Protein AF-A0A0M4G373-F1 (afdb_monomer_lite)

Radius of gyration: 15.93 Å; chains: 1; bounding box: 32×24×54 Å

Foldseek 3Di:
DDDDPPDPDPPPPPLPVVLCVVLVCAAQPPRDRADCDDDQRHWDWAFLQDVVNVGDPDSLRTHIHGNNLRVVCPNPHNVRSCVVVPDPPRPDDDPD

Sequence (96 aa):
MKRERNLIVEHHFNEWTELLKKHDNICFYCGVRMTKTPGIKQRTRDHMIPISKGGSDKIENIVPACRSCNSKKGKLTFDEFLEKIGKVKPIIKQYH

pLDDT: mean 82.09, std 21.07, range [34.66, 98.06]

Secondary structure (DSSP, 8-state):
---------TT-S-HHHHHHHHTTTB-TTT-PBPBSSSSTTBEEEEESS-GGGT--SSGGGEEEEEHHHHHHHTT--HHHHHHHTT-PPPSS----

Structure (mmCIF, N/CA/C/O backbone):
data_AF-A0A0M4G373-F1
#
_entry.id   AF-A0A0M4G373-F1
#
loop_
_atom_site.group_PDB
_atom_site.id
_atom_site.type_symbol
_atom_site.label_atom_id
_atom_site.label_alt_id
_atom_site.label_comp_id
_atom_site.label_asym_id
_atom_site.label_entity_id
_atom_site.label_seq_id
_atom_site.pdbx_PDB_ins_code
_atom_site.Cartn_x
_atom_site.Cartn_y
_atom_site.Cartn_z
_atom_site.occupancy
_atom_site.B_iso_or_equiv
_atom_site.auth_seq_id
_atom_site.auth_comp_id
_atom_site.auth_asym_id
_atom_site.auth_atom_id
_atom_site.pdbx_PDB_model_num
ATOM 1 N N . MET A 1 1 ? 15.621 -12.049 41.708 1.00 37.41 1 MET A N 1
ATOM 2 C CA .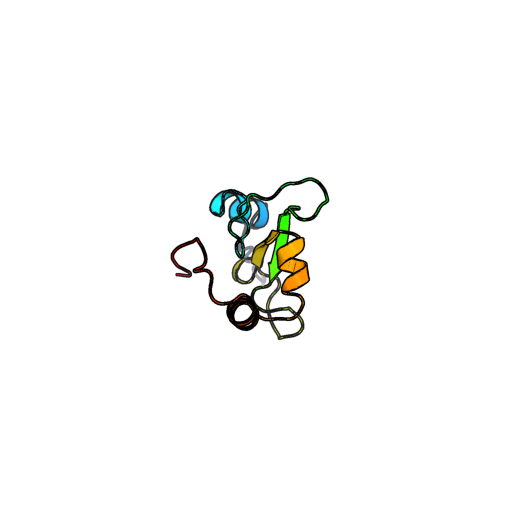 MET A 1 1 ? 14.402 -12.400 40.947 1.00 37.41 1 MET A CA 1
ATOM 3 C C . MET A 1 1 ? 14.573 -11.895 39.523 1.00 37.41 1 MET A C 1
ATOM 5 O O . MET A 1 1 ? 14.559 -10.690 39.301 1.00 37.41 1 MET A O 1
ATOM 9 N N . LYS A 1 2 ? 14.895 -12.800 38.595 1.00 34.66 2 LYS A N 1
ATOM 10 C CA . LYS A 1 2 ? 15.187 -12.481 37.192 1.00 34.66 2 LYS A CA 1
ATOM 11 C C . LYS A 1 2 ? 13.853 -12.242 36.475 1.00 34.66 2 LYS A C 1
ATOM 13 O O . LYS A 1 2 ? 13.033 -13.147 36.439 1.00 34.66 2 LYS A O 1
ATOM 18 N N . ARG A 1 3 ? 13.615 -11.036 35.948 1.00 40.47 3 ARG A N 1
ATOM 19 C CA . ARG A 1 3 ? 12.516 -10.800 34.997 1.00 40.47 3 ARG A CA 1
ATOM 20 C C . ARG A 1 3 ? 12.984 -11.304 33.636 1.00 40.47 3 ARG A C 1
ATOM 22 O O . ARG A 1 3 ? 13.880 -10.715 33.033 1.00 40.47 3 ARG A O 1
ATOM 29 N N . GLU A 1 4 ? 12.444 -12.442 33.224 1.00 40.16 4 GLU A N 1
ATOM 30 C CA . GLU A 1 4 ? 12.710 -13.073 31.934 1.00 40.16 4 GLU A CA 1
ATOM 31 C C . GLU A 1 4 ? 12.293 -12.142 30.791 1.00 40.16 4 GLU A C 1
ATOM 33 O O . GLU A 1 4 ? 11.131 -11.770 30.638 1.00 40.16 4 GLU A O 1
ATOM 38 N N . ARG A 1 5 ? 13.285 -11.745 29.988 1.00 46.78 5 ARG A N 1
ATOM 39 C CA . ARG A 1 5 ? 13.089 -11.166 28.660 1.00 46.78 5 ARG A CA 1
ATOM 40 C C . ARG A 1 5 ? 12.798 -12.322 27.708 1.00 46.78 5 ARG A C 1
ATOM 42 O O . ARG A 1 5 ? 13.729 -12.881 27.139 1.00 46.78 5 ARG A O 1
ATOM 49 N N . ASN A 1 6 ? 11.526 -12.679 27.547 1.00 38.34 6 ASN A N 1
ATOM 50 C CA . ASN A 1 6 ? 11.112 -13.542 26.443 1.00 38.34 6 ASN A CA 1
ATOM 51 C C . ASN A 1 6 ? 11.114 -12.721 25.150 1.00 38.34 6 ASN A C 1
ATOM 53 O O . ASN A 1 6 ? 10.157 -12.027 24.813 1.00 38.34 6 ASN A O 1
ATOM 57 N N . LEU A 1 7 ? 12.257 -12.782 24.470 1.00 45.09 7 LEU A N 1
ATOM 58 C CA . LEU A 1 7 ? 12.455 -12.397 23.081 1.00 45.09 7 LEU A CA 1
ATOM 59 C C . LEU A 1 7 ? 11.655 -13.366 22.197 1.00 45.09 7 LEU A C 1
ATOM 61 O O . LEU A 1 7 ? 12.130 -14.434 21.836 1.00 45.09 7 LEU A O 1
ATOM 65 N N . ILE A 1 8 ? 10.423 -12.992 21.879 1.00 46.62 8 ILE A N 1
ATOM 66 C CA . ILE A 1 8 ? 9.655 -13.514 20.744 1.00 46.62 8 ILE A CA 1
ATOM 67 C C . ILE A 1 8 ? 9.510 -12.262 19.865 1.00 46.62 8 ILE A C 1
ATOM 69 O O . ILE A 1 8 ? 8.946 -11.276 20.323 1.00 46.62 8 ILE A O 1
ATOM 73 N N . VAL A 1 9 ? 10.131 -12.099 18.698 1.00 44.44 9 VAL A N 1
ATOM 74 C CA . VAL A 1 9 ? 9.914 -12.832 17.449 1.00 44.44 9 VAL A CA 1
ATOM 75 C C . VAL A 1 9 ? 11.088 -12.485 16.512 1.00 44.44 9 VAL A C 1
ATOM 77 O O . VAL A 1 9 ? 11.200 -11.353 16.035 1.00 44.44 9 VAL A O 1
ATOM 80 N N . GLU A 1 10 ? 11.957 -13.446 16.210 1.00 40.16 10 GLU A N 1
ATOM 81 C CA . GLU A 1 10 ? 12.956 -13.346 15.136 1.00 40.16 10 GLU A CA 1
ATOM 82 C C . GLU A 1 10 ? 12.301 -13.546 13.753 1.00 40.16 10 GLU A C 1
ATOM 84 O O . GLU A 1 10 ? 12.576 -14.528 13.081 1.00 40.16 10 GLU A O 1
ATOM 89 N N . HIS A 1 11 ? 11.415 -12.651 13.295 1.00 47.47 11 HIS A N 1
ATOM 90 C CA . HIS A 1 11 ? 10.876 -12.723 11.916 1.00 47.47 11 HIS A CA 1
ATOM 91 C C . HIS A 1 11 ? 10.577 -11.365 11.241 1.00 47.47 11 HIS A C 1
ATOM 93 O O . HIS A 1 11 ? 9.947 -11.327 10.190 1.00 47.47 11 HIS A O 1
ATOM 99 N N . HIS A 1 12 ? 11.077 -10.235 11.751 1.00 56.09 12 HIS A N 1
ATOM 100 C CA . HIS A 1 12 ? 10.779 -8.904 11.180 1.00 56.09 12 HIS A CA 1
ATOM 101 C C . HIS A 1 12 ? 11.735 -8.408 10.075 1.00 56.09 12 HIS A C 1
ATOM 103 O O . HIS A 1 12 ? 11.720 -7.226 9.737 1.00 56.09 12 HIS A O 1
ATOM 109 N N . PHE A 1 13 ? 12.588 -9.252 9.478 1.00 57.94 13 PHE A N 1
ATOM 110 C CA . PHE A 1 13 ? 13.643 -8.714 8.605 1.00 57.94 13 PHE A CA 1
ATOM 111 C C . PHE A 1 13 ? 13.206 -8.383 7.164 1.00 57.94 13 PHE A C 1
ATOM 113 O O . PHE A 1 13 ? 13.941 -7.672 6.481 1.00 57.94 13 PHE A O 1
ATOM 120 N N . ASN A 1 14 ? 12.034 -8.820 6.662 1.00 78.50 14 ASN A N 1
ATOM 121 C CA . ASN A 1 14 ? 11.582 -8.357 5.333 1.00 78.50 14 ASN A CA 1
ATOM 122 C C . ASN A 1 14 ? 10.103 -8.593 4.949 1.00 78.50 14 ASN A C 1
ATOM 124 O O . ASN A 1 14 ? 9.810 -8.898 3.791 1.00 78.50 14 ASN A O 1
ATOM 128 N N . GLU A 1 15 ? 9.152 -8.404 5.867 1.00 90.12 15 GLU A N 1
ATOM 129 C CA . GLU A 1 15 ? 7.707 -8.622 5.621 1.00 90.12 15 GLU A CA 1
ATOM 130 C C . GLU A 1 15 ? 7.183 -7.928 4.350 1.00 90.12 15 GLU A C 1
ATOM 132 O O . GLU A 1 15 ? 6.411 -8.500 3.583 1.00 90.12 15 GLU A O 1
ATOM 137 N N . TRP A 1 16 ? 7.667 -6.717 4.060 1.00 91.62 16 TRP A N 1
ATOM 138 C CA . TRP A 1 16 ? 7.314 -5.990 2.839 1.00 91.62 16 TRP A CA 1
ATOM 139 C C . TRP A 1 16 ? 7.800 -6.679 1.556 1.00 91.62 16 TRP A C 1
ATOM 141 O O . TRP A 1 16 ? 7.091 -6.708 0.549 1.00 91.62 16 TRP A O 1
ATOM 151 N N . THR A 1 17 ? 9.015 -7.227 1.567 1.00 92.19 17 THR A N 1
ATOM 152 C CA . THR A 1 17 ? 9.569 -7.932 0.405 1.00 92.19 17 THR A CA 1
ATOM 153 C C . THR A 1 17 ? 8.813 -9.233 0.157 1.00 92.19 17 THR A C 1
ATOM 155 O O . THR A 1 17 ? 8.503 -9.533 -0.996 1.00 92.19 17 THR A O 1
ATOM 158 N N . GLU A 1 18 ? 8.462 -9.964 1.215 1.00 93.06 18 GLU A N 1
ATOM 159 C CA . GLU A 1 18 ? 7.651 -11.181 1.111 1.00 93.06 18 GLU A CA 1
ATOM 160 C C . GLU A 1 18 ? 6.226 -10.879 0.640 1.00 93.06 18 GLU A C 1
ATOM 162 O O . GLU A 1 18 ? 5.728 -11.550 -0.264 1.00 93.06 18 GLU A O 1
ATOM 167 N N . LEU A 1 19 ? 5.607 -9.801 1.131 1.00 92.56 19 LEU A N 1
ATOM 168 C CA . LEU A 1 19 ? 4.307 -9.343 0.638 1.00 92.56 19 LEU A CA 1
ATOM 169 C C . LEU A 1 19 ? 4.363 -9.010 -0.862 1.00 92.56 19 LEU A C 1
ATOM 171 O O . LEU A 1 19 ? 3.510 -9.440 -1.635 1.00 92.56 19 LEU A O 1
ATOM 175 N N . LEU A 1 20 ? 5.395 -8.296 -1.315 1.00 93.00 20 LEU A N 1
ATOM 176 C CA . LEU A 1 20 ? 5.569 -7.997 -2.739 1.00 93.00 20 LEU A CA 1
ATOM 177 C C . LEU A 1 20 ? 5.764 -9.249 -3.599 1.00 93.00 20 LEU A C 1
ATOM 179 O O . LEU A 1 20 ? 5.273 -9.269 -4.729 1.00 93.00 20 LEU A O 1
ATOM 183 N N . LYS A 1 21 ? 6.479 -10.264 -3.096 1.00 92.69 21 LYS A N 1
ATOM 184 C CA . LYS A 1 21 ? 6.638 -11.558 -3.778 1.00 92.69 21 LYS A CA 1
ATOM 185 C C . LYS A 1 21 ? 5.309 -12.308 -3.845 1.00 92.69 21 LYS A C 1
ATOM 187 O O . LYS A 1 21 ? 4.929 -12.722 -4.930 1.00 92.69 21 LYS A O 1
ATOM 192 N N . LYS A 1 22 ? 4.577 -12.401 -2.729 1.00 91.75 22 LYS A N 1
ATOM 193 C CA . LYS A 1 22 ? 3.253 -13.047 -2.650 1.00 91.75 22 LYS A CA 1
ATOM 194 C C . LYS A 1 22 ? 2.247 -12.435 -3.630 1.00 91.75 22 LYS A C 1
ATOM 196 O O . LYS A 1 22 ? 1.376 -13.131 -4.133 1.00 91.75 22 LYS A O 1
ATOM 201 N N . HIS A 1 23 ? 2.373 -11.138 -3.895 1.00 91.31 23 HIS A N 1
ATOM 202 C CA . HIS A 1 2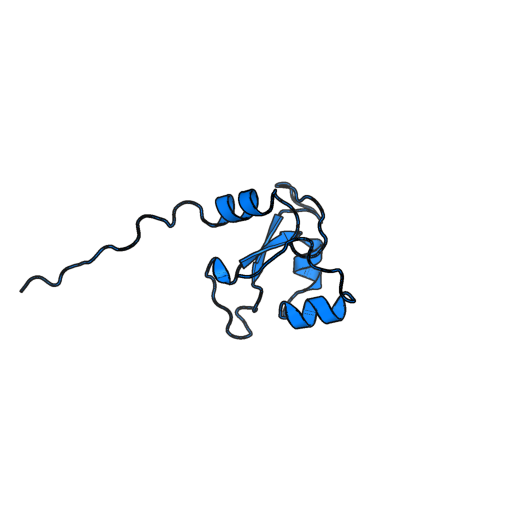3 ? 1.529 -10.407 -4.837 1.00 91.31 23 HIS A CA 1
ATOM 203 C C . HIS A 1 23 ? 2.143 -10.263 -6.242 1.00 91.31 23 HIS A C 1
ATOM 205 O O . HIS A 1 23 ? 1.631 -9.474 -7.029 1.00 91.31 23 HIS A O 1
ATOM 211 N N . ASP A 1 24 ? 3.254 -10.931 -6.574 1.00 94.50 24 ASP A N 1
ATOM 212 C CA . ASP A 1 24 ? 3.932 -10.839 -7.882 1.00 94.50 24 ASP A CA 1
ATOM 213 C C . ASP A 1 24 ? 4.274 -9.406 -8.344 1.00 94.50 24 ASP A C 1
ATOM 215 O O . ASP A 1 24 ? 4.380 -9.101 -9.537 1.00 94.50 24 ASP A O 1
ATOM 219 N N . ASN A 1 25 ? 4.488 -8.490 -7.392 1.00 94.44 25 ASN A N 1
ATOM 220 C CA . ASN A 1 25 ? 4.598 -7.044 -7.625 1.00 94.44 25 ASN A CA 1
ATOM 221 C C . ASN A 1 25 ? 3.404 -6.455 -8.405 1.00 94.44 25 ASN A C 1
ATOM 223 O O . ASN A 1 25 ? 3.552 -5.456 -9.111 1.00 94.44 25 ASN A O 1
ATOM 227 N N . ILE A 1 26 ? 2.222 -7.048 -8.283 1.00 95.06 26 ILE A N 1
ATOM 228 C CA . ILE A 1 26 ? 0.975 -6.573 -8.871 1.00 95.06 26 ILE A CA 1
ATOM 229 C C . ILE A 1 26 ? 0.272 -5.651 -7.873 1.00 95.06 26 ILE A C 1
ATOM 231 O O . ILE A 1 26 ? 0.195 -5.934 -6.678 1.00 95.06 26 ILE A O 1
ATOM 235 N N . CYS A 1 27 ? -0.222 -4.515 -8.364 1.00 95.19 27 CYS A N 1
ATOM 236 C CA . CYS A 1 27 ? -1.022 -3.594 -7.570 1.00 95.19 27 CYS A CA 1
ATOM 237 C C . CYS A 1 27 ? -2.313 -4.278 -7.119 1.00 95.19 27 CYS A C 1
ATOM 239 O O . CYS A 1 27 ? -3.100 -4.730 -7.953 1.0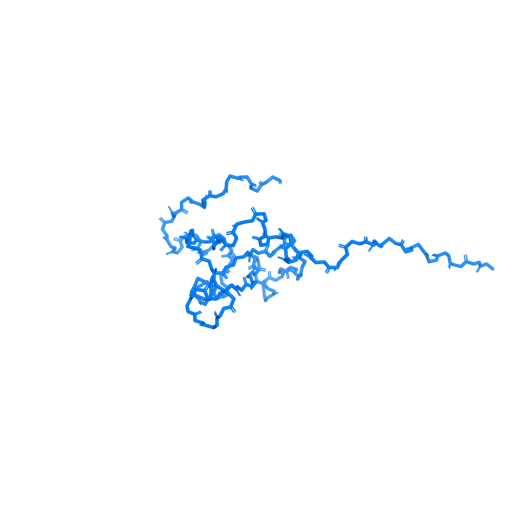0 95.19 27 CYS A O 1
ATOM 241 N N . PHE A 1 28 ? -2.556 -4.257 -5.813 1.00 93.62 28 PHE A N 1
ATOM 242 C CA . PHE A 1 28 ? -3.723 -4.854 -5.182 1.00 93.62 28 PHE A CA 1
ATOM 243 C C . PHE A 1 28 ? -5.056 -4.340 -5.752 1.00 93.62 28 PHE A C 1
ATOM 245 O O . PHE A 1 28 ? -6.009 -5.097 -5.908 1.00 93.62 28 PHE A O 1
ATOM 252 N N . TYR A 1 29 ? -5.101 -3.057 -6.119 1.00 91.75 29 TYR A N 1
ATOM 253 C CA . TYR A 1 29 ? -6.319 -2.388 -6.572 1.00 91.75 29 TYR A CA 1
ATOM 254 C C . TYR A 1 29 ? -6.592 -2.526 -8.067 1.00 91.75 29 TYR A C 1
ATOM 256 O O . TYR A 1 29 ? -7.715 -2.810 -8.468 1.00 91.75 29 TYR A O 1
ATOM 264 N N . CYS A 1 30 ? -5.586 -2.274 -8.908 1.00 91.19 30 CYS A N 1
ATOM 265 C CA . CYS A 1 30 ? -5.784 -2.184 -10.358 1.00 91.19 30 CYS A CA 1
ATOM 266 C C . CYS A 1 30 ? -5.213 -3.363 -11.144 1.00 91.19 30 CYS A C 1
ATOM 268 O O . CYS A 1 30 ? -5.346 -3.382 -12.364 1.00 91.19 30 CYS A O 1
ATOM 270 N N . GLY A 1 31 ? -4.530 -4.309 -10.494 1.00 91.62 31 GLY A N 1
ATOM 271 C CA . GLY A 1 31 ? -3.962 -5.468 -11.184 1.00 91.62 31 GLY A CA 1
ATOM 272 C C . GLY A 1 31 ? -2.746 -5.171 -12.065 1.00 91.62 31 GLY A C 1
ATOM 273 O O . GLY A 1 31 ? -2.235 -6.062 -12.736 1.00 91.62 31 GLY A O 1
ATOM 274 N N . VAL A 1 32 ? -2.248 -3.932 -12.083 1.00 93.00 32 VAL A N 1
ATOM 275 C CA . VAL A 1 32 ? -1.090 -3.550 -12.903 1.00 93.00 32 VAL A CA 1
ATOM 276 C C . VAL A 1 32 ? 0.214 -3.904 -12.195 1.00 93.00 32 VAL A C 1
ATOM 278 O O . VAL A 1 32 ? 0.382 -3.625 -11.007 1.00 93.00 32 VAL A O 1
ATOM 281 N N . ARG A 1 33 ? 1.182 -4.443 -12.947 1.00 96.25 33 ARG A N 1
ATOM 282 C CA . ARG A 1 33 ? 2.544 -4.689 -12.456 1.00 96.25 33 ARG A CA 1
ATOM 283 C C . ARG A 1 33 ? 3.252 -3.380 -12.096 1.00 96.25 33 ARG A C 1
ATOM 285 O O . ARG A 1 33 ? 3.305 -2.440 -12.894 1.00 96.25 33 ARG A O 1
ATOM 292 N N . MET A 1 34 ? 3.798 -3.331 -10.890 1.00 97.00 34 MET A N 1
ATOM 293 C CA . MET A 1 34 ? 4.449 -2.163 -10.309 1.00 97.00 34 MET A CA 1
ATOM 294 C C . MET A 1 34 ? 5.959 -2.161 -10.554 1.00 97.00 34 MET A C 1
ATOM 296 O O . MET A 1 34 ? 6.581 -3.201 -10.776 1.00 97.00 34 MET A O 1
ATOM 300 N N . THR A 1 35 ? 6.566 -0.980 -10.460 1.00 96.62 35 THR A N 1
ATOM 301 C CA . THR A 1 35 ? 8.001 -0.757 -10.670 1.00 96.62 35 THR A CA 1
ATOM 302 C C . THR A 1 35 ? 8.686 -0.269 -9.394 1.00 96.62 35 THR A C 1
ATOM 304 O O . THR A 1 35 ? 8.056 0.278 -8.487 1.00 96.62 35 THR A O 1
ATOM 307 N N . LYS A 1 36 ? 10.009 -0.461 -9.307 1.00 95.62 36 LYS A N 1
ATOM 308 C CA . LYS A 1 36 ? 10.834 0.146 -8.245 1.00 95.62 36 LYS A CA 1
ATOM 309 C C . LYS A 1 36 ? 11.123 1.628 -8.513 1.00 95.62 36 LYS A C 1
ATOM 311 O O . LYS A 1 36 ? 11.362 2.380 -7.575 1.00 95.62 36 LYS A O 1
ATOM 316 N N . THR A 1 37 ? 11.114 2.028 -9.783 1.00 96.12 37 THR A N 1
ATOM 317 C CA . THR A 1 37 ? 11.404 3.392 -10.229 1.00 96.12 37 THR A CA 1
ATOM 318 C C . THR A 1 37 ? 10.260 4.358 -9.891 1.00 96.12 37 THR A C 1
ATOM 320 O O . THR A 1 37 ? 9.098 3.938 -9.873 1.00 96.12 37 THR A O 1
ATOM 323 N N . PRO A 1 38 ? 10.553 5.646 -9.629 1.00 96.50 38 PRO A N 1
ATOM 324 C CA . PRO A 1 38 ? 9.526 6.669 -9.447 1.00 96.50 38 PRO A CA 1
ATOM 325 C C . PRO A 1 38 ? 8.582 6.785 -10.652 1.00 96.50 38 PRO A C 1
ATOM 327 O O . PRO A 1 38 ? 9.001 6.647 -11.799 1.00 96.50 38 PRO A O 1
ATOM 330 N N . GLY A 1 39 ? 7.302 7.054 -10.388 1.00 96.38 39 GLY A N 1
ATOM 331 C CA . GLY A 1 39 ? 6.267 7.218 -11.412 1.00 96.38 39 GLY A CA 1
ATOM 332 C C . GLY A 1 39 ? 4.903 6.699 -10.958 1.00 96.38 39 GLY A C 1
ATOM 333 O O . GLY A 1 39 ? 4.738 6.234 -9.831 1.00 96.38 39 GLY A O 1
ATOM 334 N N . ILE A 1 40 ? 3.906 6.741 -11.846 1.00 96.94 40 ILE A N 1
ATOM 335 C CA . ILE A 1 40 ? 2.528 6.313 -11.532 1.00 96.94 40 ILE A CA 1
ATOM 336 C C . ILE A 1 40 ? 2.413 4.826 -11.149 1.00 96.94 40 ILE A C 1
ATOM 338 O O . ILE A 1 40 ? 1.532 4.459 -10.371 1.00 96.94 40 ILE A O 1
ATOM 342 N N . LYS A 1 41 ? 3.323 3.981 -11.658 1.00 97.00 41 LYS A N 1
ATOM 343 C CA . LYS A 1 41 ? 3.405 2.538 -11.371 1.00 97.00 41 LYS A CA 1
ATOM 344 C C . LYS A 1 41 ? 4.369 2.199 -10.228 1.00 97.00 41 LYS A C 1
ATOM 346 O O . LYS A 1 41 ? 4.565 1.020 -9.950 1.00 97.00 41 LYS A O 1
ATOM 351 N N . GLN A 1 42 ? 4.960 3.195 -9.564 1.00 98.06 42 GLN A N 1
ATOM 352 C CA . GLN A 1 42 ? 5.873 2.968 -8.443 1.00 98.06 42 GLN A CA 1
ATOM 353 C C . GLN A 1 42 ? 5.174 2.145 -7.356 1.00 98.06 42 GLN A C 1
ATOM 355 O O . GLN A 1 42 ? 4.064 2.489 -6.945 1.00 98.06 42 GLN A O 1
ATOM 360 N N . ARG A 1 43 ? 5.821 1.074 -6.887 1.00 97.44 43 ARG A N 1
ATOM 361 C CA . ARG A 1 43 ? 5.330 0.258 -5.769 1.00 97.44 43 ARG A CA 1
ATOM 362 C C . ARG A 1 43 ? 5.332 1.068 -4.470 1.00 97.44 43 ARG A C 1
ATOM 364 O O . ARG A 1 43 ? 6.339 1.684 -4.122 1.00 97.44 43 ARG A O 1
ATOM 371 N N . THR A 1 44 ? 4.223 1.044 -3.744 1.00 97.19 44 THR A N 1
ATOM 372 C CA . THR A 1 44 ? 4.036 1.739 -2.464 1.00 97.19 44 THR A CA 1
ATOM 373 C C . THR A 1 44 ? 3.314 0.836 -1.467 1.00 97.19 44 THR A C 1
ATOM 375 O O . THR A 1 44 ? 2.629 -0.105 -1.869 1.00 97.19 44 THR A O 1
ATOM 378 N N . ARG A 1 45 ? 3.483 1.127 -0.174 1.00 96.00 45 ARG A N 1
ATOM 379 C CA . ARG A 1 45 ? 2.694 0.536 0.912 1.00 96.00 45 ARG A CA 1
ATOM 380 C C . ARG A 1 45 ? 1.429 1.370 1.085 1.00 96.00 45 ARG A C 1
ATOM 382 O O . ARG A 1 45 ? 1.539 2.590 1.206 1.00 96.00 45 ARG A O 1
ATOM 389 N N . ASP A 1 46 ? 0.269 0.731 1.067 1.00 96.25 46 ASP A N 1
ATOM 390 C CA . ASP A 1 46 ? -1.005 1.374 1.385 1.00 96.25 46 ASP A CA 1
ATOM 391 C C . ASP A 1 46 ? -1.679 0.647 2.549 1.00 96.25 46 ASP A C 1
ATOM 393 O O . ASP A 1 46 ? -1.673 -0.582 2.597 1.00 96.25 46 ASP A O 1
ATOM 397 N N . HIS A 1 47 ? -2.247 1.416 3.477 1.00 96.44 47 HIS A N 1
ATOM 398 C CA . HIS A 1 47 ? -2.981 0.888 4.621 1.00 96.44 47 HIS A CA 1
ATOM 399 C C . HIS A 1 47 ? -4.446 0.677 4.250 1.00 96.44 47 HIS A C 1
ATOM 401 O O . HIS A 1 47 ? -5.133 1.646 3.913 1.00 96.44 47 HIS A O 1
ATOM 407 N N . MET A 1 48 ? -4.953 -0.551 4.359 1.00 95.44 48 MET A N 1
ATOM 408 C CA . MET A 1 48 ? -6.358 -0.869 4.067 1.00 95.44 48 MET A CA 1
ATOM 409 C C . MET A 1 48 ? -7.303 -0.022 4.919 1.00 95.44 48 MET A C 1
ATOM 411 O O . MET A 1 48 ? -8.225 0.601 4.393 1.00 95.44 48 MET A O 1
ATOM 415 N N . ILE A 1 49 ? -7.015 0.094 6.214 1.00 96.19 49 ILE A N 1
ATOM 416 C CA . ILE A 1 49 ? -7.605 1.096 7.099 1.00 96.19 49 ILE A CA 1
ATOM 417 C C . ILE A 1 49 ? -6.546 2.184 7.323 1.00 96.19 49 ILE A C 1
ATOM 419 O O . ILE A 1 49 ? -5.495 1.888 7.895 1.00 96.19 49 ILE A O 1
ATOM 423 N N . PRO A 1 50 ? -6.769 3.438 6.890 1.00 95.38 50 PRO A N 1
ATOM 424 C CA . PRO A 1 50 ? -5.829 4.526 7.133 1.00 95.38 50 PRO A CA 1
ATOM 425 C C . PRO A 1 50 ? -5.533 4.708 8.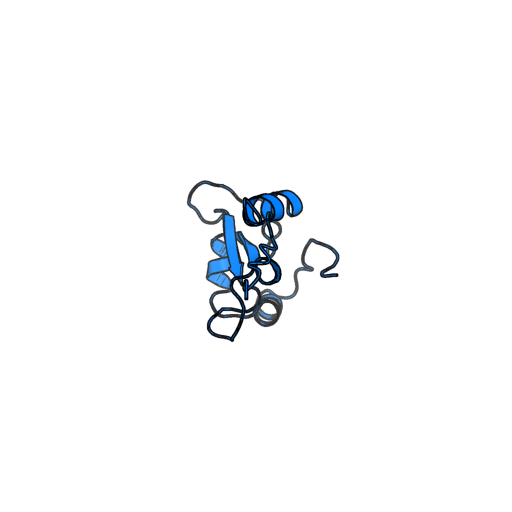624 1.00 95.38 5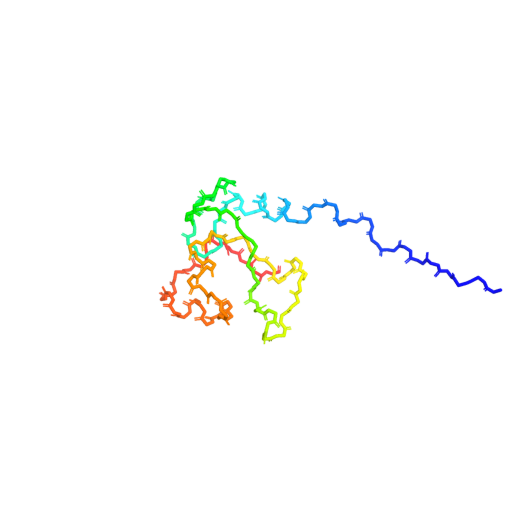0 PRO A C 1
ATOM 427 O O . PRO A 1 50 ? -6.440 4.621 9.453 1.00 95.38 50 PRO A O 1
ATOM 430 N N . ILE A 1 51 ? -4.292 5.069 8.962 1.00 94.00 51 ILE A N 1
ATOM 431 C CA . ILE A 1 51 ? -3.886 5.358 10.351 1.00 94.00 51 ILE A CA 1
ATOM 432 C C . ILE A 1 51 ? -4.789 6.435 10.974 1.00 94.00 51 ILE A C 1
ATOM 434 O O . ILE A 1 51 ? -5.224 6.309 12.114 1.00 94.00 51 ILE A O 1
ATOM 438 N N . SER A 1 52 ? -5.178 7.454 10.198 1.00 94.19 52 SER A N 1
ATOM 439 C CA . SER A 1 52 ? -6.093 8.513 10.651 1.00 94.19 52 SER A CA 1
ATOM 440 C C . SER A 1 52 ? -7.509 8.031 10.993 1.00 94.19 52 SER A C 1
ATOM 442 O O . SER A 1 52 ? -8.277 8.795 11.566 1.00 94.19 52 SER A O 1
ATOM 444 N N . LYS A 1 53 ? -7.876 6.805 10.602 1.00 94.44 53 LYS A N 1
ATOM 445 C CA . LYS A 1 53 ? -9.151 6.144 10.917 1.00 94.44 53 LYS A CA 1
ATOM 446 C C . LYS A 1 53 ? -8.970 4.973 11.900 1.00 94.44 53 LYS A C 1
ATOM 448 O O . LYS A 1 53 ? -9.860 4.142 12.022 1.00 94.44 53 LYS A O 1
ATOM 453 N N . GLY A 1 54 ? -7.826 4.895 12.588 1.00 94.62 54 GLY A N 1
ATOM 454 C CA . GLY A 1 54 ? -7.548 3.869 13.600 1.00 94.62 54 GLY A CA 1
ATOM 455 C C . GLY A 1 54 ? -6.904 2.584 13.070 1.00 94.62 54 GLY A C 1
ATOM 456 O O . GLY A 1 54 ? -6.819 1.606 13.807 1.00 94.62 54 GLY A O 1
ATOM 457 N N . GLY A 1 55 ? -6.442 2.557 11.817 1.00 94.75 55 GLY A N 1
ATOM 458 C CA . GLY A 1 55 ? -5.711 1.408 11.280 1.00 94.75 55 GLY A CA 1
ATOM 459 C C . GLY A 1 55 ? -4.291 1.276 11.841 1.00 94.75 55 GLY A C 1
ATOM 460 O O . GLY A 1 55 ? -3.642 2.268 12.172 1.00 94.75 55 GLY A O 1
ATOM 461 N N . SER A 1 56 ? -3.785 0.043 11.921 1.00 94.25 56 SER A N 1
ATOM 462 C CA . SER A 1 56 ? -2.430 -0.250 12.407 1.00 94.25 56 SER A CA 1
ATOM 463 C C . SER A 1 56 ? -1.363 -0.126 11.315 1.00 94.25 56 SER A C 1
ATOM 465 O O . SER A 1 56 ? -1.642 -0.407 10.154 1.00 94.25 56 SER A O 1
ATOM 467 N N . ASP A 1 57 ? -0.111 0.150 11.683 1.00 91.81 57 ASP A N 1
ATOM 468 C CA . ASP A 1 57 ? 1.040 0.115 10.756 1.00 91.81 57 ASP A CA 1
ATOM 469 C C . ASP A 1 57 ? 1.654 -1.294 10.581 1.00 91.81 57 ASP A C 1
ATOM 471 O O . ASP A 1 57 ? 2.794 -1.453 10.157 1.00 91.81 57 ASP A O 1
ATOM 475 N N . LYS A 1 58 ? 0.909 -2.342 10.944 1.00 92.06 58 LYS A N 1
ATOM 476 C CA . LYS A 1 58 ? 1.354 -3.734 10.819 1.00 92.06 58 LYS A CA 1
ATOM 477 C C . LYS A 1 58 ? 1.090 -4.291 9.420 1.00 92.06 58 LYS A C 1
ATOM 479 O O . LYS A 1 58 ? 0.194 -3.808 8.723 1.00 92.06 58 LYS A O 1
ATOM 484 N N . ILE A 1 59 ? 1.838 -5.326 9.027 1.00 92.12 59 ILE A N 1
ATOM 485 C CA . ILE A 1 59 ? 1.773 -5.898 7.675 1.00 92.12 59 ILE A CA 1
ATOM 486 C C . ILE A 1 59 ? 0.375 -6.420 7.319 1.00 92.12 59 ILE A C 1
ATOM 488 O O . ILE A 1 59 ? -0.013 -6.345 6.158 1.00 92.12 59 ILE A O 1
ATOM 492 N N . GLU A 1 60 ? -0.421 -6.855 8.299 1.00 91.69 60 GLU A N 1
ATOM 493 C CA . GLU A 1 60 ? -1.781 -7.360 8.076 1.00 91.69 60 GLU A CA 1
ATOM 494 C C . GLU A 1 60 ? -2.747 -6.261 7.615 1.00 91.69 60 GLU A C 1
ATOM 496 O O . GLU A 1 60 ? -3.763 -6.561 6.997 1.00 91.69 60 GLU A O 1
ATOM 501 N N . ASN A 1 61 ? -2.431 -4.989 7.883 1.00 95.19 61 ASN A N 1
ATOM 502 C CA . ASN A 1 61 ? -3.186 -3.835 7.392 1.00 95.19 61 ASN A CA 1
ATOM 503 C C . ASN A 1 61 ? -2.554 -3.212 6.133 1.00 95.19 61 ASN A C 1
ATOM 505 O O . ASN A 1 61 ? -3.050 -2.199 5.646 1.00 95.19 61 ASN A O 1
ATOM 509 N N . ILE A 1 62 ? -1.461 -3.766 5.601 1.00 94.94 62 ILE A N 1
ATOM 510 C CA . ILE A 1 62 ? -0.731 -3.193 4.464 1.00 94.94 62 ILE A CA 1
ATOM 511 C C . ILE A 1 62 ? -0.948 -4.040 3.212 1.00 94.94 62 ILE A C 1
ATOM 513 O O . ILE A 1 62 ? -0.772 -5.253 3.218 1.00 94.94 62 ILE A O 1
ATOM 517 N N . VAL A 1 63 ? -1.246 -3.375 2.097 1.00 95.44 63 VAL A N 1
ATOM 518 C CA . VAL A 1 63 ? -1.300 -3.985 0.764 1.00 95.44 63 VAL A CA 1
ATOM 519 C C . VAL A 1 63 ? -0.328 -3.305 -0.205 1.00 95.44 63 VAL A C 1
ATOM 521 O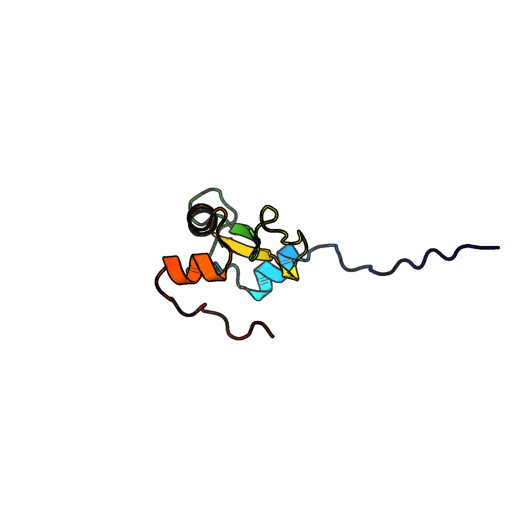 O . VAL A 1 63 ? -0.031 -2.110 -0.077 1.00 95.44 63 VAL A O 1
ATOM 524 N N . PRO A 1 64 ? 0.189 -4.041 -1.205 1.00 96.44 64 PRO A N 1
ATOM 525 C CA . PRO A 1 64 ? 1.020 -3.457 -2.243 1.00 96.44 64 PRO A CA 1
ATOM 526 C C . PRO A 1 64 ? 0.164 -2.680 -3.251 1.00 96.44 64 PRO A C 1
ATOM 528 O O . PRO A 1 64 ? -0.652 -3.253 -3.971 1.00 96.44 64 PRO A O 1
ATOM 531 N N . ALA A 1 65 ? 0.375 -1.369 -3.353 1.00 96.75 65 ALA A N 1
ATOM 532 C CA . ALA A 1 65 ? -0.377 -0.498 -4.254 1.00 96.75 65 ALA A CA 1
ATOM 533 C C . ALA A 1 65 ? 0.552 0.326 -5.147 1.00 96.75 65 ALA A C 1
ATOM 535 O O . ALA A 1 65 ? 1.614 0.782 -4.713 1.00 96.75 65 ALA A O 1
ATOM 536 N N . CYS A 1 66 ? 0.152 0.572 -6.396 1.00 97.50 66 CYS A N 1
ATOM 537 C CA . CYS A 1 66 ? 0.864 1.535 -7.227 1.00 97.50 66 CYS A CA 1
ATOM 538 C C . CYS A 1 66 ? 0.594 2.959 -6.726 1.00 97.50 66 CYS A C 1
ATOM 540 O O . CYS A 1 66 ? -0.488 3.245 -6.202 1.00 97.50 66 CYS A O 1
ATOM 542 N N . ARG A 1 67 ? 1.548 3.871 -6.931 1.00 97.69 67 ARG A N 1
ATOM 543 C CA . ARG A 1 67 ? 1.429 5.275 -6.514 1.00 97.69 67 ARG A CA 1
ATOM 544 C C . ARG A 1 67 ? 0.128 5.925 -6.987 1.00 97.69 67 ARG A C 1
ATOM 546 O O . ARG A 1 67 ? -0.509 6.623 -6.211 1.00 97.69 67 ARG A O 1
ATOM 553 N N . SER A 1 68 ? -0.294 5.665 -8.226 1.00 96.81 68 SER A N 1
ATOM 554 C CA . SER A 1 68 ? -1.551 6.202 -8.764 1.00 96.81 68 SER A CA 1
ATOM 555 C C . SER A 1 68 ? -2.784 5.752 -7.968 1.00 96.81 68 SER A C 1
ATOM 557 O O . SER A 1 68 ? -3.603 6.589 -7.592 1.00 96.81 68 SER A O 1
ATOM 559 N N . CYS A 1 69 ? -2.911 4.454 -7.669 1.00 96.00 69 CYS A N 1
ATOM 560 C CA . CYS A 1 69 ? -4.033 3.936 -6.881 1.00 96.00 69 CYS A CA 1
ATOM 561 C C . CYS A 1 69 ? -3.979 4.416 -5.434 1.00 96.00 69 CYS A C 1
ATOM 563 O O . CYS A 1 69 ? -4.997 4.870 -4.923 1.00 96.00 69 CYS A O 1
ATOM 565 N N . ASN A 1 70 ? -2.798 4.383 -4.813 1.00 96.75 70 ASN A N 1
ATOM 566 C CA . ASN A 1 70 ? -2.609 4.855 -3.445 1.00 96.75 70 ASN A CA 1
ATOM 567 C C . ASN A 1 70 ? -3.014 6.338 -3.310 1.00 96.75 70 ASN A C 1
ATOM 569 O O . ASN A 1 70 ? -3.837 6.695 -2.471 1.00 96.75 70 ASN A O 1
ATOM 573 N N . SER A 1 71 ? -2.568 7.201 -4.232 1.00 96.31 71 SER A N 1
ATOM 574 C CA . SER A 1 71 ? -2.998 8.605 -4.264 1.00 96.31 71 SER A CA 1
ATOM 575 C C . SER A 1 71 ? -4.501 8.776 -4.520 1.00 96.31 71 SER A C 1
ATOM 577 O O . SER A 1 71 ? -5.115 9.662 -3.930 1.00 96.31 71 SER A O 1
ATOM 579 N N . LYS A 1 72 ? -5.119 7.940 -5.368 1.00 95.25 72 LYS A N 1
ATOM 580 C CA . LYS A 1 72 ? -6.567 8.000 -5.654 1.00 95.25 72 LYS A CA 1
ATOM 581 C C . LYS A 1 72 ? -7.424 7.549 -4.461 1.00 95.25 72 LYS A C 1
ATOM 583 O O . LYS A 1 72 ? -8.534 8.073 -4.287 1.00 95.25 72 LYS A O 1
ATOM 588 N N . LYS A 1 73 ? -6.927 6.587 -3.676 1.00 94.62 73 LYS A N 1
ATOM 589 C CA . LYS A 1 73 ? -7.534 6.113 -2.426 1.00 94.62 73 LYS A CA 1
ATOM 590 C C . LYS A 1 73 ? -7.441 7.174 -1.338 1.00 94.62 73 LYS A C 1
ATOM 592 O O . LYS A 1 73 ? -8.454 7.523 -0.737 1.00 94.62 73 LYS A O 1
ATOM 597 N N . GLY A 1 74 ? -6.252 7.729 -1.116 1.00 94.56 74 GLY A N 1
ATOM 598 C CA . GLY A 1 74 ? -6.032 8.751 -0.097 1.00 94.56 74 GLY A CA 1
ATOM 599 C C . GLY A 1 74 ? -6.447 8.262 1.294 1.00 94.56 74 GLY A C 1
ATOM 600 O O . GLY A 1 74 ? -5.951 7.250 1.778 1.00 94.56 74 GLY A O 1
ATOM 601 N N . LYS A 1 75 ? -7.373 8.982 1.938 1.00 94.12 75 LYS A N 1
ATOM 602 C CA . LYS A 1 75 ? -7.868 8.675 3.295 1.00 94.12 75 LYS A CA 1
ATOM 603 C C . LYS A 1 75 ? -9.090 7.749 3.320 1.00 94.12 75 LYS A C 1
ATOM 605 O O . LYS A 1 75 ? -9.723 7.615 4.367 1.00 94.12 75 LYS A O 1
ATOM 610 N N . LEU A 1 76 ? -9.451 7.163 2.182 1.00 94.81 76 LEU A N 1
ATOM 611 C CA . LEU A 1 76 ? -10.524 6.179 2.127 1.00 94.81 76 LEU A CA 1
ATOM 612 C C . LEU A 1 76 ? -10.049 4.853 2.727 1.00 94.81 76 LEU A C 1
ATOM 614 O O . LEU A 1 76 ? -8.874 4.488 2.588 1.00 94.81 76 LEU A O 1
ATOM 618 N N . THR A 1 77 ? -10.957 4.143 3.388 1.00 95.19 77 THR A N 1
ATOM 619 C CA . THR A 1 77 ? -10.762 2.730 3.710 1.00 95.19 77 THR A CA 1
ATOM 620 C C . THR A 1 77 ? -10.759 1.905 2.427 1.00 95.19 77 THR A C 1
ATOM 622 O O . THR A 1 77 ? -11.128 2.378 1.348 1.00 95.19 77 THR A O 1
ATOM 625 N N . PHE A 1 78 ? -10.305 0.663 2.540 1.00 92.94 78 PHE A N 1
ATOM 626 C CA . PHE A 1 78 ? -10.367 -0.320 1.472 1.00 92.94 78 PHE A CA 1
ATOM 627 C C . PHE A 1 78 ? -11.772 -0.403 0.856 1.00 92.94 78 PHE A C 1
ATOM 629 O O . PHE A 1 78 ? -11.916 -0.222 -0.354 1.00 92.94 78 PHE A O 1
ATOM 636 N N . ASP A 1 79 ? -12.793 -0.579 1.695 1.00 90.75 79 ASP A N 1
ATOM 637 C CA . ASP A 1 79 ? -14.184 -0.737 1.264 1.00 90.75 79 ASP A CA 1
ATOM 638 C C . ASP A 1 79 ? -14.718 0.527 0.578 1.00 90.75 79 ASP A C 1
ATOM 640 O O . ASP A 1 79 ? -15.210 0.460 -0.549 1.00 90.75 79 ASP A O 1
ATOM 644 N N . GLU A 1 80 ? -14.508 1.700 1.187 1.00 92.19 80 GLU A N 1
ATOM 645 C CA . GLU A 1 80 ? -14.896 2.995 0.606 1.00 92.19 80 GLU A CA 1
ATOM 646 C C . GLU A 1 80 ? -14.231 3.220 -0.763 1.00 92.19 80 GLU A C 1
ATOM 648 O O . GLU A 1 80 ? -14.820 3.776 -1.697 1.00 92.19 80 GLU A O 1
ATOM 653 N N . PHE A 1 81 ? -12.972 2.799 -0.908 1.00 92.31 81 PHE A N 1
ATOM 654 C CA . PHE A 1 81 ? -12.261 2.930 -2.170 1.00 92.31 81 PHE A CA 1
ATOM 655 C C . PHE A 1 81 ? -12.772 1.954 -3.233 1.00 92.31 81 PHE A C 1
ATOM 657 O O . PHE A 1 81 ? -12.889 2.349 -4.397 1.00 92.31 81 PHE A O 1
ATOM 664 N N . LEU A 1 82 ? -13.108 0.717 -2.857 1.00 87.81 82 LEU A N 1
ATOM 665 C CA . LEU A 1 82 ? -13.709 -0.262 -3.765 1.00 87.81 82 LEU A CA 1
ATOM 666 C C . LEU A 1 82 ? -15.071 0.191 -4.295 1.00 87.81 82 LEU A C 1
ATOM 668 O O . LEU A 1 82 ? -15.345 0.033 -5.491 1.00 87.81 82 LEU A O 1
ATOM 672 N N . GLU A 1 83 ? -15.899 0.776 -3.433 1.00 88.81 83 GLU A N 1
ATOM 673 C CA . GLU A 1 83 ? -17.173 1.383 -3.824 1.00 88.81 83 GLU A CA 1
ATOM 674 C C . GLU A 1 83 ? -16.949 2.507 -4.842 1.00 88.81 83 GLU A C 1
ATOM 676 O O . GLU A 1 83 ? -17.570 2.523 -5.906 1.00 88.81 83 GLU A O 1
ATOM 681 N N . LYS A 1 84 ? -15.974 3.387 -4.582 1.00 86.44 84 LYS A N 1
ATOM 682 C CA . LYS A 1 84 ? -15.627 4.516 -5.461 1.00 86.44 84 LYS A CA 1
ATOM 683 C C . LYS A 1 84 ? -15.138 4.100 -6.851 1.00 86.44 84 LYS A C 1
ATOM 685 O O . LYS A 1 84 ? -15.372 4.827 -7.815 1.00 86.44 84 LYS A O 1
ATOM 690 N N . ILE A 1 85 ? -14.402 2.994 -6.977 1.00 83.19 85 ILE A N 1
ATOM 691 C CA . ILE A 1 85 ? -13.869 2.536 -8.276 1.00 83.19 85 ILE A CA 1
ATOM 692 C C . ILE A 1 85 ? -14.815 1.586 -9.025 1.00 83.19 85 ILE A C 1
ATOM 694 O O . ILE A 1 85 ? -14.444 1.102 -10.092 1.00 83.19 85 ILE A O 1
ATOM 698 N N . GLY A 1 86 ? -16.025 1.350 -8.507 1.00 68.94 86 GLY A N 1
ATOM 699 C CA . GLY A 1 86 ? -17.080 0.635 -9.227 1.00 68.94 86 GLY A CA 1
ATOM 700 C C . GLY A 1 86 ? -16.904 -0.885 -9.290 1.00 68.94 86 GLY A C 1
ATOM 701 O O . GLY A 1 86 ? -17.249 -1.483 -10.304 1.00 68.94 86 GLY A O 1
ATOM 702 N N . LYS A 1 87 ? -16.383 -1.517 -8.224 1.00 59.59 87 LYS A N 1
ATOM 703 C CA . LYS A 1 87 ? -16.204 -2.982 -8.096 1.00 59.59 87 LYS A CA 1
ATOM 704 C C . LYS A 1 87 ? -15.502 -3.642 -9.294 1.00 59.59 87 LYS A C 1
ATOM 706 O O . LYS A 1 87 ? -16.062 -4.491 -9.984 1.00 59.59 87 LYS A O 1
ATOM 711 N N . VAL A 1 88 ? -14.210 -3.369 -9.458 1.00 49.47 88 VAL A N 1
ATOM 712 C CA . VAL A 1 88 ? -13.323 -4.372 -10.068 1.00 49.47 88 VAL A CA 1
ATOM 713 C C . VAL A 1 88 ? -13.096 -5.435 -8.995 1.00 49.47 88 VAL A C 1
ATOM 715 O O . VAL A 1 88 ? -12.612 -5.101 -7.915 1.00 49.47 88 VAL A O 1
ATOM 718 N N . LYS A 1 89 ? -13.505 -6.691 -9.233 1.00 50.56 89 LYS A N 1
ATOM 719 C CA . LYS A 1 89 ? -13.186 -7.807 -8.325 1.00 50.56 89 LYS A CA 1
ATOM 720 C C . LYS A 1 89 ? -11.677 -7.752 -8.039 1.00 50.56 89 LYS A C 1
ATOM 722 O O . LYS A 1 89 ? -10.922 -7.813 -9.013 1.00 50.56 89 LYS A O 1
ATOM 727 N N . PRO A 1 90 ? -11.222 -7.611 -6.777 1.00 52.41 90 PRO A N 1
ATOM 728 C CA . PRO A 1 90 ? -9.797 -7.674 -6.490 1.00 52.41 90 PRO A CA 1
ATOM 729 C C . PRO A 1 90 ? -9.253 -8.969 -7.095 1.00 52.41 90 PRO A C 1
ATOM 731 O O . PRO A 1 90 ? -9.845 -10.035 -6.923 1.00 52.41 90 PRO A O 1
ATOM 734 N N . ILE A 1 91 ? -8.172 -8.865 -7.873 1.00 54.47 91 ILE A N 1
ATOM 735 C CA . ILE A 1 91 ? -7.651 -9.964 -8.709 1.00 54.47 91 ILE A CA 1
ATOM 736 C C . ILE A 1 91 ? -7.144 -11.151 -7.869 1.00 54.47 91 ILE A C 1
ATOM 738 O O . ILE A 1 91 ? -6.806 -12.199 -8.412 1.00 54.47 91 ILE A O 1
ATOM 742 N N . ILE A 1 92 ? -7.149 -11.058 -6.539 1.00 49.12 92 ILE A N 1
ATOM 743 C CA . ILE A 1 92 ? -6.574 -12.081 -5.676 1.00 49.12 92 ILE A CA 1
ATOM 744 C C . ILE A 1 92 ? -7.639 -12.615 -4.719 1.00 49.12 92 ILE A C 1
ATOM 746 O O . ILE A 1 92 ? -8.214 -11.891 -3.908 1.00 49.12 92 ILE A O 1
ATOM 750 N N . LYS A 1 93 ? -7.909 -13.913 -4.886 1.00 40.84 93 LYS A N 1
ATOM 751 C CA . LYS A 1 93 ? -8.741 -14.751 -4.024 1.00 40.84 93 LYS A CA 1
ATOM 752 C C . LYS A 1 93 ? -8.242 -14.678 -2.577 1.00 40.84 93 LYS A C 1
ATOM 754 O O . LYS A 1 93 ? -7.053 -14.834 -2.335 1.00 40.84 93 LYS A O 1
ATOM 759 N N . GLN A 1 94 ? -9.205 -14.557 -1.664 1.00 40.75 94 GLN A N 1
ATOM 760 C CA . GLN A 1 94 ? -9.100 -14.843 -0.232 1.00 40.75 94 GLN A CA 1
ATOM 761 C C . GLN A 1 94 ? -8.182 -13.915 0.576 1.00 40.75 94 GLN A C 1
ATOM 763 O O . GLN A 1 94 ? -7.007 -14.185 0.801 1.00 40.75 94 GLN A O 1
ATOM 768 N N . TYR A 1 95 ? -8.801 -12.875 1.135 1.00 43.28 95 TYR A N 1
ATOM 769 C CA . TYR A 1 95 ? -8.545 -12.533 2.530 1.00 43.28 95 TYR A CA 1
ATOM 770 C C . TYR A 1 95 ? -9.121 -13.674 3.385 1.00 43.28 95 TYR A C 1
ATOM 772 O O . TYR A 1 95 ? -10.324 -13.709 3.631 1.00 43.28 95 TYR A O 1
ATOM 780 N N . HIS A 1 96 ? -8.292 -14.660 3.718 1.00 34.69 96 HIS A N 1
ATOM 781 C CA . HIS A 1 96 ? -8.535 -15.640 4.777 1.00 34.69 96 HIS A CA 1
ATOM 782 C C . HIS A 1 96 ? -7.347 -15.588 5.728 1.00 34.69 96 HIS A C 1
ATOM 784 O O . HIS A 1 96 ? -6.208 -15.460 5.215 1.00 34.69 96 HIS A O 1
#